Protein AF-A0A017RTV3-F1 (afdb_monomer)

Organism: NCBI:txid1403537

Solvent-accessible surface area (backbone atoms only — not comparable to full-atom values): 9956 Å² total; per-residue (Å²): 132,86,81,83,80,84,74,81,80,73,77,49,74,62,55,55,51,50,52,49,52,53,49,51,52,49,41,62,70,73,65,55,71,57,57,85,74,47,52,60,33,47,52,73,67,44,54,76,81,41,91,64,70,73,66,88,87,48,95,61,73,62,56,46,68,44,70,80,26,77,51,62,61,59,32,55,54,50,50,53,51,51,52,51,44,41,72,64,64,74,87,39,39,55,65,52,51,48,55,44,44,60,40,45,36,54,51,54,37,55,52,36,74,77,38,74,85,62,80,68,75,82,84,72,47,71,65,60,54,52,54,46,52,52,50,50,53,56,52,51,71,32,92,88,41,90,58,91,55,55,68,63,52,51,51,50,40,52,53,49,58,74,75,103

Sequence (164 aa):
MENSWLAENYSTTDEKRIFKQIYSYYYDLIIQPEEWEKDIWNIEKIRETHYIDYNSNSSIAKTLHFDNIKNVYFRDIFKKYIKQRLLSNNHFSWGTAFVYSVAISKFLNDISDKNPSWTDLKEIQRNNIEDYMIFLNTYANSPKNKIKNIKDWILNNIIFVQNF

Structure (mmCIF, N/CA/C/O backbone):
data_AF-A0A017RTV3-F1
#
_entry.id   AF-A0A017RTV3-F1
#
loop_
_atom_site.group_PDB
_atom_site.id
_atom_site.type_symbol
_atom_site.label_atom_id
_atom_site.label_alt_id
_atom_site.label_comp_id
_atom_site.label_asym_id
_atom_site.label_entity_id
_atom_site.label_seq_id
_atom_site.pdbx_PDB_ins_code
_atom_site.Cartn_x
_atom_site.Cartn_y
_atom_site.Cartn_z
_atom_site.occupancy
_atom_site.B_iso_or_equiv
_atom_site.auth_seq_id
_atom_site.auth_comp_id
_atom_site.auth_asym_id
_atom_site.auth_atom_id
_atom_site.pdbx_PDB_model_num
ATOM 1 N N . MET A 1 1 ? 7.436 -63.039 -40.221 1.00 40.81 1 MET A N 1
ATOM 2 C CA . MET A 1 1 ? 8.606 -62.143 -40.204 1.00 40.81 1 MET A CA 1
ATOM 3 C C . MET A 1 1 ? 8.073 -60.725 -40.177 1.00 40.81 1 MET A C 1
ATOM 5 O O . MET A 1 1 ? 7.249 -60.433 -41.029 1.00 40.81 1 MET A O 1
ATOM 9 N N . GLU A 1 2 ? 8.463 -59.976 -39.136 1.00 46.22 2 GLU A N 1
ATOM 10 C CA . GLU A 1 2 ? 8.646 -58.509 -39.067 1.00 46.22 2 GLU A CA 1
ATOM 11 C C . GLU A 1 2 ? 7.539 -57.606 -39.658 1.00 46.22 2 GLU A C 1
ATOM 13 O O . GLU A 1 2 ? 7.223 -57.655 -40.835 1.00 46.22 2 GLU A O 1
ATOM 18 N N . ASN A 1 3 ? 6.892 -56.725 -38.891 1.00 42.09 3 ASN A N 1
ATOM 19 C CA . ASN A 1 3 ? 7.530 -55.686 -38.087 1.00 42.09 3 ASN A CA 1
ATOM 20 C C . ASN A 1 3 ? 6.721 -55.361 -36.817 1.00 42.09 3 ASN A C 1
ATOM 22 O O . ASN A 1 3 ? 5.673 -54.720 -36.863 1.00 42.09 3 ASN A O 1
ATOM 26 N N . SER A 1 4 ? 7.277 -55.779 -35.677 1.00 52.38 4 SER A N 1
ATOM 27 C CA . SER A 1 4 ? 7.261 -54.983 -34.444 1.00 52.38 4 SER A CA 1
ATOM 28 C C . SER A 1 4 ? 7.930 -53.628 -34.735 1.00 52.38 4 SER A C 1
ATOM 30 O O . SER A 1 4 ? 8.688 -53.545 -35.696 1.00 52.38 4 SER A O 1
ATOM 32 N N . TRP A 1 5 ? 7.699 -52.605 -33.909 1.00 47.94 5 TRP A N 1
ATOM 33 C CA . TRP A 1 5 ? 8.277 -51.246 -33.990 1.00 47.94 5 TRP A CA 1
ATOM 34 C C . TRP A 1 5 ? 7.491 -50.205 -34.809 1.00 47.94 5 TRP A C 1
ATOM 36 O O . TRP A 1 5 ? 8.025 -49.554 -35.703 1.00 47.94 5 TRP A O 1
ATOM 46 N N . LEU A 1 6 ? 6.252 -49.919 -34.402 1.00 47.59 6 LEU A N 1
ATOM 47 C CA . LEU A 1 6 ? 5.856 -48.510 -34.323 1.00 47.59 6 LEU A CA 1
ATOM 48 C C . LEU A 1 6 ? 6.232 -48.036 -32.922 1.00 47.59 6 LEU A C 1
ATOM 50 O O . LEU A 1 6 ? 5.590 -48.384 -31.936 1.00 47.59 6 LEU A O 1
ATOM 54 N N . ALA A 1 7 ? 7.371 -47.352 -32.859 1.00 43.88 7 ALA A N 1
ATOM 55 C CA . ALA A 1 7 ? 7.992 -46.849 -31.650 1.00 43.88 7 ALA A CA 1
ATOM 56 C C . ALA A 1 7 ? 7.026 -45.954 -30.856 1.00 43.88 7 ALA A C 1
ATOM 58 O O . ALA A 1 7 ? 6.737 -44.823 -31.247 1.00 43.88 7 ALA A O 1
ATOM 59 N N . GLU A 1 8 ? 6.579 -46.441 -29.698 1.00 50.28 8 GLU A N 1
ATOM 60 C CA . GLU A 1 8 ? 6.226 -45.564 -28.587 1.00 50.28 8 GLU A CA 1
ATOM 61 C C . GLU A 1 8 ? 7.512 -44.845 -28.162 1.00 50.28 8 GLU A C 1
ATOM 63 O O . GLU A 1 8 ? 8.340 -45.378 -27.423 1.00 50.28 8 GLU A O 1
ATOM 68 N N . ASN A 1 9 ? 7.725 -43.640 -28.692 1.00 55.62 9 ASN A N 1
ATOM 69 C CA . ASN A 1 9 ? 8.816 -42.768 -28.273 1.00 55.62 9 ASN A CA 1
ATOM 70 C C . ASN A 1 9 ? 8.529 -42.251 -26.857 1.00 55.62 9 ASN A C 1
ATOM 72 O O . ASN A 1 9 ? 8.006 -41.153 -26.657 1.00 55.62 9 ASN A O 1
ATOM 76 N N . TYR A 1 10 ? 8.882 -43.051 -25.854 1.00 59.12 10 TYR A N 1
ATOM 77 C CA . TYR A 1 10 ? 9.025 -42.577 -24.487 1.00 59.12 10 TYR A CA 1
ATOM 78 C C . TYR A 1 10 ? 10.259 -41.684 -24.426 1.00 59.12 10 TYR A C 1
ATOM 80 O O . TYR A 1 10 ? 11.387 -42.168 -24.382 1.00 59.12 10 TYR A O 1
ATOM 88 N N . SER A 1 11 ? 10.036 -40.370 -24.420 1.00 61.94 11 SER A N 1
ATOM 89 C CA . SER A 1 11 ? 11.096 -39.407 -24.127 1.00 61.94 11 SER A CA 1
ATOM 90 C C . SER A 1 11 ? 11.825 -39.807 -22.839 1.00 61.94 11 SER A C 1
ATOM 92 O O . SER A 1 11 ? 11.186 -40.062 -21.805 1.00 61.94 11 SER A O 1
ATOM 94 N N . THR A 1 12 ? 13.154 -39.877 -22.918 1.00 71.12 12 THR A N 1
ATOM 95 C CA . THR A 1 12 ? 14.008 -40.289 -21.800 1.00 71.12 12 THR A CA 1
ATOM 96 C C . THR A 1 12 ? 13.909 -39.278 -20.650 1.00 71.12 12 THR A C 1
ATOM 98 O O . THR A 1 12 ? 13.599 -38.100 -20.843 1.00 71.12 12 THR A O 1
ATOM 101 N N . THR A 1 13 ? 14.157 -39.713 -19.411 1.00 73.62 13 THR A N 1
ATOM 102 C CA . THR A 1 13 ? 14.134 -38.822 -18.232 1.00 73.62 13 THR A CA 1
ATOM 103 C C . THR A 1 13 ? 15.077 -37.622 -18.399 1.00 73.62 13 THR A C 1
ATOM 105 O O . THR A 1 13 ? 14.776 -36.524 -17.924 1.00 73.62 13 THR A O 1
ATOM 108 N N . ASP A 1 14 ? 16.183 -37.810 -19.120 1.00 76.44 14 ASP A N 1
ATOM 109 C CA . ASP A 1 14 ? 17.155 -36.762 -19.421 1.00 76.44 14 ASP A CA 1
ATOM 110 C C . ASP A 1 14 ? 16.642 -35.736 -20.432 1.00 76.44 14 ASP A C 1
ATOM 112 O O . ASP A 1 14 ? 16.782 -34.537 -20.192 1.00 76.44 14 ASP A O 1
ATOM 116 N N . GLU A 1 15 ? 15.969 -36.167 -21.501 1.00 83.06 15 GLU A N 1
ATOM 117 C CA . GLU A 1 15 ? 15.309 -35.257 -22.446 1.00 83.06 15 GLU A CA 1
ATOM 118 C C . GLU A 1 15 ? 14.244 -34.408 -21.750 1.00 83.06 15 GLU A C 1
ATOM 120 O O . GLU A 1 15 ? 14.228 -33.186 -21.902 1.00 83.06 15 GLU A O 1
ATOM 125 N N . LYS A 1 16 ? 13.400 -35.023 -20.909 1.00 83.44 16 LYS A N 1
ATOM 126 C CA . LYS A 1 16 ? 12.391 -34.293 -20.121 1.00 83.44 16 LY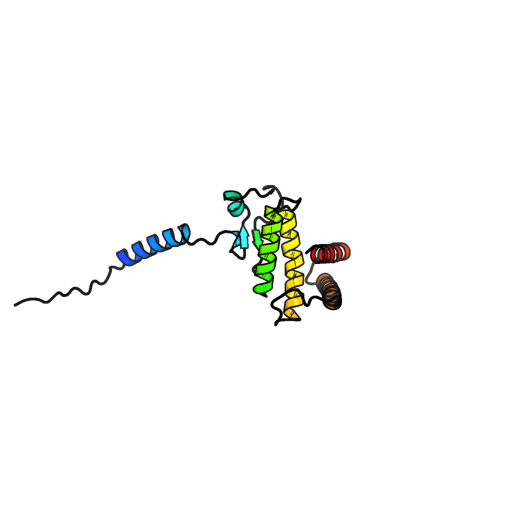S A CA 1
ATOM 127 C C . LYS A 1 16 ? 13.028 -33.263 -19.190 1.00 83.44 16 LYS A C 1
ATOM 129 O O . LYS A 1 16 ? 12.492 -32.167 -19.024 1.00 83.44 16 LYS A O 1
ATOM 134 N N . ARG A 1 17 ? 14.175 -33.590 -18.587 1.00 85.81 17 ARG A N 1
ATOM 135 C CA . ARG A 1 17 ? 14.925 -32.675 -17.715 1.00 85.81 17 ARG A CA 1
ATOM 136 C C . ARG A 1 17 ? 15.497 -31.494 -18.496 1.00 85.81 17 ARG A C 1
ATOM 138 O O . ARG A 1 17 ? 15.362 -30.361 -18.036 1.00 85.81 17 ARG A O 1
ATOM 145 N N . ILE A 1 18 ? 16.089 -31.747 -19.661 1.00 91.19 18 ILE A N 1
ATOM 146 C CA . ILE A 1 18 ? 16.653 -30.707 -20.531 1.00 91.19 18 ILE A CA 1
ATOM 147 C C . ILE A 1 18 ? 15.542 -29.782 -21.035 1.00 91.19 18 ILE A C 1
ATOM 149 O O . ILE A 1 18 ? 15.650 -28.567 -20.887 1.00 91.19 18 ILE A O 1
ATOM 153 N N . PHE A 1 19 ? 14.432 -30.336 -21.529 1.00 89.12 19 PHE A N 1
ATOM 154 C CA . PHE A 1 19 ? 13.273 -29.541 -21.940 1.00 89.12 19 PHE A CA 1
ATOM 155 C C . PHE A 1 19 ? 12.718 -28.700 -20.797 1.00 89.12 19 PHE A C 1
ATOM 157 O O . PHE A 1 19 ? 12.410 -27.531 -21.006 1.00 89.12 19 PHE A O 1
ATOM 164 N N . LYS A 1 20 ? 12.637 -29.255 -19.582 1.00 88.69 20 LYS A N 1
ATOM 165 C CA . LYS A 1 20 ? 12.193 -28.498 -18.410 1.00 88.69 20 LYS A CA 1
ATOM 166 C C . LYS A 1 20 ? 13.117 -27.317 -18.130 1.00 88.69 20 LYS A C 1
ATOM 168 O O . LYS A 1 20 ? 12.603 -26.226 -17.941 1.00 88.69 20 LYS A O 1
ATOM 173 N N . GLN A 1 21 ? 14.436 -27.520 -18.145 1.00 88.00 21 GLN A N 1
ATOM 174 C CA . GLN A 1 21 ? 15.421 -26.457 -17.909 1.00 88.00 21 GLN A CA 1
ATOM 175 C C . GLN A 1 21 ? 15.340 -25.353 -18.965 1.00 88.00 21 GLN A C 1
ATOM 177 O O . GLN A 1 21 ? 15.249 -24.180 -18.607 1.00 88.00 21 GLN A O 1
ATOM 182 N N . ILE A 1 22 ? 15.315 -25.737 -20.244 1.00 89.50 22 ILE A N 1
ATOM 183 C CA . ILE A 1 22 ? 15.184 -24.816 -21.376 1.00 89.50 22 ILE A CA 1
ATOM 184 C C . ILE A 1 22 ? 13.869 -24.037 -21.271 1.00 89.50 22 ILE A C 1
ATOM 186 O O . ILE A 1 22 ? 13.875 -22.814 -21.359 1.00 89.50 22 ILE A O 1
ATOM 190 N N . TYR A 1 23 ? 12.753 -24.725 -21.018 1.00 85.81 23 TYR A N 1
ATOM 191 C CA . TYR A 1 23 ? 11.448 -24.092 -20.851 1.00 85.81 23 TYR A CA 1
ATOM 192 C C . TYR A 1 23 ? 11.440 -23.102 -19.687 1.00 85.81 23 TYR A C 1
ATOM 194 O O . TYR A 1 23 ? 11.015 -21.973 -19.885 1.00 85.81 23 TYR A O 1
ATOM 202 N N . SER A 1 24 ? 11.940 -23.474 -18.503 1.00 78.88 24 SER A N 1
ATOM 203 C CA . SER A 1 24 ? 12.014 -22.541 -17.370 1.00 78.88 24 SER A CA 1
ATOM 204 C C . SER A 1 24 ? 12.912 -21.342 -17.669 1.00 78.88 24 SER A C 1
ATOM 206 O O . SER A 1 24 ? 12.527 -20.223 -17.362 1.00 78.88 24 SER A O 1
ATOM 208 N N . TYR A 1 25 ? 14.043 -21.545 -18.352 1.00 81.62 25 TYR A N 1
ATOM 209 C CA . TYR A 1 25 ? 14.916 -20.448 -18.765 1.00 81.62 25 TYR A CA 1
ATOM 210 C C . TYR A 1 25 ? 14.199 -19.475 -19.710 1.00 81.62 25 TYR A C 1
ATOM 212 O O . TYR A 1 25 ? 14.1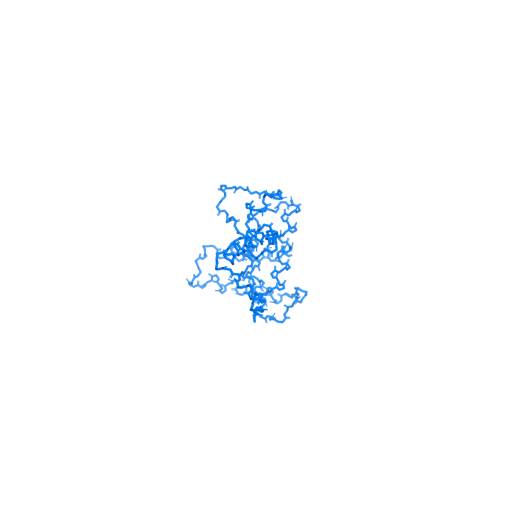90 -18.276 -19.456 1.00 81.62 25 TYR A O 1
ATOM 220 N N . TYR A 1 26 ? 13.549 -19.972 -20.767 1.00 77.62 26 TYR A N 1
ATOM 221 C CA . TYR A 1 26 ? 12.801 -19.120 -21.696 1.00 77.62 26 TYR A CA 1
ATOM 222 C C . TYR A 1 26 ? 11.547 -18.510 -21.066 1.00 77.62 26 TYR A C 1
ATOM 224 O O . TYR A 1 26 ? 11.216 -17.373 -21.381 1.00 77.62 26 TYR A O 1
ATOM 232 N N . TYR A 1 27 ? 10.867 -19.218 -20.166 1.00 75.31 27 TYR A N 1
ATOM 233 C CA . TYR A 1 27 ? 9.740 -18.688 -19.400 1.00 75.31 27 TYR A CA 1
ATOM 234 C C . TYR A 1 27 ? 10.184 -17.498 -18.543 1.00 75.31 27 TYR A C 1
ATOM 236 O O . TYR A 1 27 ? 9.560 -16.442 -18.593 1.00 75.31 27 TYR A O 1
ATOM 244 N N . ASP A 1 28 ? 11.315 -17.625 -17.848 1.00 71.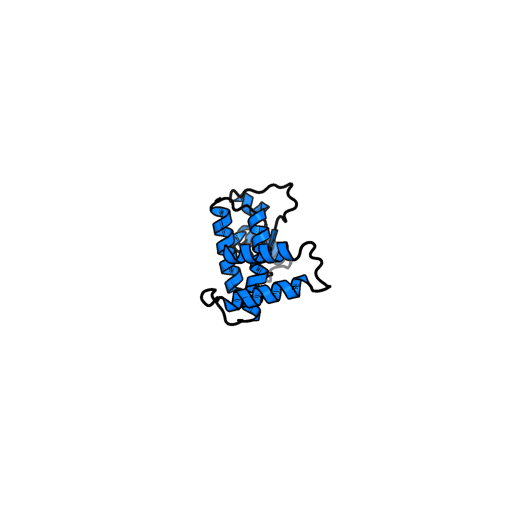31 28 ASP A N 1
ATOM 245 C CA . ASP A 1 28 ? 11.894 -16.544 -17.050 1.00 71.31 28 ASP A CA 1
ATOM 246 C C . ASP A 1 28 ? 12.393 -15.372 -17.912 1.00 71.31 28 ASP A C 1
ATOM 248 O O . ASP A 1 28 ? 12.484 -14.250 -17.417 1.00 71.31 28 ASP A O 1
ATOM 252 N N . LEU A 1 29 ? 12.714 -15.615 -19.187 1.00 67.56 29 LEU A N 1
ATOM 253 C CA . LEU A 1 29 ? 13.256 -14.612 -20.109 1.00 67.56 29 LEU A CA 1
ATOM 254 C C . LEU A 1 29 ? 12.170 -13.888 -20.922 1.00 67.56 29 LEU A C 1
ATOM 256 O O . LEU A 1 29 ? 12.318 -12.710 -21.230 1.00 67.56 29 LEU A O 1
ATOM 260 N N . ILE A 1 30 ? 11.089 -14.586 -21.275 1.00 66.75 30 ILE A N 1
ATOM 261 C CA . ILE A 1 30 ? 10.018 -14.100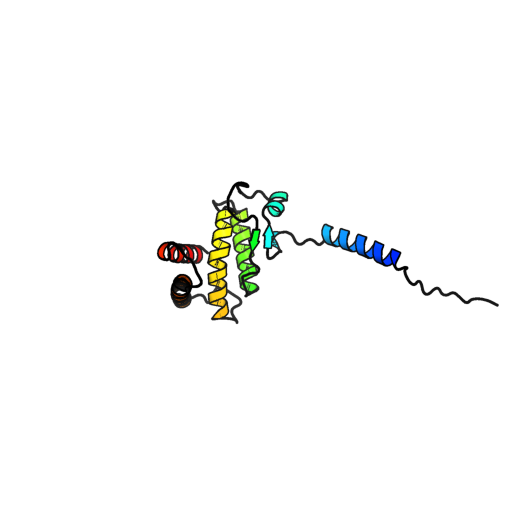 -22.163 1.00 66.75 30 ILE A CA 1
ATOM 262 C C . ILE A 1 30 ? 8.771 -13.696 -21.367 1.00 66.75 30 ILE A C 1
ATOM 264 O O . ILE A 1 30 ? 8.066 -12.770 -21.758 1.00 66.75 30 ILE A O 1
ATOM 268 N N . ILE A 1 31 ? 8.488 -14.382 -20.256 1.00 64.56 31 ILE A N 1
ATOM 269 C CA . ILE A 1 31 ? 7.242 -14.263 -19.482 1.00 64.56 31 ILE A CA 1
ATOM 270 C C . ILE A 1 31 ? 7.562 -13.833 -18.044 1.00 64.56 31 ILE A C 1
ATOM 272 O O . ILE A 1 31 ? 6.917 -14.259 -17.088 1.00 64.56 31 ILE A O 1
ATOM 276 N N . GLN A 1 32 ? 8.565 -12.973 -17.848 1.00 66.75 32 GLN A N 1
ATOM 277 C CA . GLN A 1 32 ? 8.593 -12.202 -16.612 1.00 66.75 32 GLN A CA 1
ATOM 278 C C . GLN A 1 32 ? 7.656 -11.009 -16.770 1.00 66.75 32 GLN A C 1
ATOM 280 O O . GLN A 1 32 ? 7.894 -10.175 -17.645 1.00 66.75 32 GLN A O 1
ATOM 285 N N . PRO A 1 33 ? 6.589 -10.914 -15.951 1.00 70.69 33 PRO A N 1
ATOM 286 C CA . PRO A 1 33 ? 5.765 -9.721 -15.948 1.00 70.69 33 PRO A CA 1
ATOM 287 C C . PRO A 1 33 ? 6.669 -8.518 -15.690 1.00 70.69 33 PRO A C 1
ATOM 289 O O . PRO A 1 33 ? 7.562 -8.586 -14.833 1.00 70.69 33 PRO A O 1
ATOM 292 N N . GLU A 1 34 ? 6.436 -7.441 -16.445 1.00 85.62 34 GLU A N 1
ATOM 293 C CA . GLU A 1 34 ? 7.042 -6.136 -16.185 1.00 85.62 34 GLU A CA 1
ATOM 294 C C . GLU A 1 34 ? 6.949 -5.860 -14.680 1.00 85.62 34 GLU A C 1
ATOM 296 O O . GLU A 1 34 ? 5.963 -6.237 -14.040 1.00 85.62 34 GLU A O 1
ATOM 301 N N . GLU A 1 35 ? 7.971 -5.244 -14.082 1.00 91.31 35 GLU A N 1
ATOM 302 C CA . GLU A 1 35 ? 8.009 -5.092 -12.622 1.00 91.31 35 GLU A CA 1
ATOM 303 C C . GLU A 1 35 ? 6.728 -4.430 -12.083 1.00 91.31 35 GLU A C 1
ATOM 305 O O . GLU A 1 35 ? 6.240 -4.822 -11.030 1.00 91.31 35 GLU A O 1
ATOM 310 N N . TRP A 1 36 ? 6.118 -3.534 -12.867 1.00 92.88 36 TRP A N 1
ATOM 311 C CA . TRP A 1 36 ? 4.852 -2.863 -12.574 1.00 92.88 36 TRP A CA 1
ATOM 312 C C . TRP A 1 36 ? 3.612 -3.775 -12.488 1.00 92.88 36 TRP A C 1
ATOM 314 O O . TRP A 1 36 ? 2.645 -3.427 -11.809 1.00 92.88 36 TRP A O 1
ATOM 324 N N . GLU A 1 37 ? 3.619 -4.937 -13.138 1.00 92.12 37 GLU A N 1
ATOM 325 C CA . GLU A 1 37 ? 2.499 -5.888 -13.121 1.00 92.12 37 GLU A CA 1
ATOM 326 C C . GLU A 1 37 ? 2.504 -6.753 -11.849 1.00 92.12 37 GLU A C 1
ATOM 328 O O . GLU A 1 37 ? 1.460 -7.235 -11.408 1.00 92.12 37 GLU A O 1
ATOM 333 N N . LYS A 1 38 ? 3.654 -6.890 -11.178 1.00 94.31 38 LYS A N 1
ATOM 334 C CA . LYS A 1 38 ? 3.791 -7.643 -9.918 1.00 94.31 38 LYS A CA 1
ATOM 335 C C . LYS A 1 38 ? 3.121 -6.916 -8.756 1.00 94.31 38 LYS A C 1
ATOM 337 O O . LYS A 1 38 ? 2.935 -5.707 -8.799 1.00 94.31 38 LYS A O 1
ATOM 342 N N . ASP A 1 39 ? 2.807 -7.634 -7.682 1.00 96.38 39 ASP A N 1
ATOM 343 C CA . ASP A 1 39 ? 2.290 -7.028 -6.441 1.00 96.38 39 ASP A CA 1
ATOM 344 C C . ASP A 1 39 ? 3.390 -6.600 -5.469 1.00 96.38 39 ASP A C 1
ATOM 346 O O . ASP A 1 39 ? 3.126 -5.910 -4.486 1.00 96.38 39 ASP A O 1
ATOM 350 N N . ILE A 1 40 ? 4.630 -6.990 -5.754 1.00 96.44 40 ILE A N 1
ATOM 351 C CA . ILE A 1 40 ? 5.812 -6.529 -5.042 1.00 96.44 40 ILE A CA 1
ATOM 352 C C . ILE A 1 40 ? 6.748 -5.939 -6.084 1.00 96.44 40 ILE A C 1
ATOM 354 O O . ILE A 1 40 ? 7.200 -6.655 -6.977 1.00 96.44 40 ILE A O 1
ATOM 358 N N . TRP A 1 41 ? 7.012 -4.642 -5.978 1.00 96.69 41 TRP A N 1
ATOM 359 C CA . TRP A 1 41 ? 7.891 -3.927 -6.901 1.00 96.69 41 TRP A CA 1
ATOM 360 C C . TRP A 1 41 ? 9.260 -3.742 -6.285 1.00 96.69 41 TRP A C 1
ATOM 362 O O . TRP A 1 41 ? 9.360 -3.257 -5.163 1.00 96.69 41 TRP A O 1
ATOM 372 N N . ASN A 1 42 ? 10.308 -4.057 -7.033 1.00 94.12 42 ASN A N 1
ATOM 373 C CA . ASN A 1 42 ? 11.688 -3.772 -6.686 1.00 94.12 42 ASN A CA 1
ATOM 374 C C . ASN A 1 42 ? 12.204 -2.581 -7.499 1.00 94.12 42 ASN A C 1
ATOM 376 O O . ASN A 1 42 ? 12.219 -2.601 -8.732 1.00 94.12 42 ASN A O 1
ATOM 380 N N . ILE A 1 43 ? 12.685 -1.555 -6.798 1.00 93.56 43 ILE A N 1
ATOM 381 C CA . ILE A 1 43 ? 13.179 -0.350 -7.450 1.00 93.56 43 ILE A CA 1
ATOM 382 C C . ILE A 1 43 ? 14.403 -0.584 -8.336 1.00 93.56 43 ILE A C 1
ATOM 384 O O . ILE A 1 43 ? 14.550 0.081 -9.356 1.00 93.56 43 ILE A O 1
ATOM 388 N N . GLU A 1 44 ? 15.285 -1.515 -7.977 1.00 91.81 44 GLU A N 1
ATOM 389 C CA . GLU A 1 44 ? 16.494 -1.791 -8.758 1.00 91.81 44 GLU A CA 1
ATOM 390 C C . GLU A 1 44 ? 16.111 -2.286 -10.155 1.00 91.81 44 GLU A C 1
ATOM 392 O O . GLU A 1 44 ? 16.631 -1.766 -11.136 1.00 91.81 44 GLU A O 1
ATOM 397 N N . LYS A 1 45 ? 15.099 -3.160 -10.239 1.00 92.25 45 LYS A N 1
ATOM 398 C CA . LYS A 1 45 ? 14.539 -3.658 -11.505 1.00 92.25 45 LYS A CA 1
ATOM 399 C C . LYS A 1 45 ? 13.800 -2.577 -12.287 1.00 92.25 45 LYS A C 1
ATOM 401 O O . LYS A 1 45 ? 13.946 -2.479 -13.499 1.00 92.25 45 LYS A O 1
ATOM 406 N N . ILE A 1 46 ? 13.030 -1.725 -11.606 1.00 92.44 46 ILE A N 1
ATOM 407 C CA . ILE A 1 46 ? 12.375 -0.581 -12.264 1.00 92.44 46 ILE A CA 1
ATOM 408 C C . ILE A 1 46 ? 13.423 0.357 -12.879 1.00 92.44 46 ILE A C 1
ATOM 410 O O . ILE A 1 46 ? 13.235 0.843 -13.992 1.00 92.44 46 ILE A O 1
ATOM 414 N N . ARG A 1 47 ? 14.547 0.583 -12.188 1.00 91.31 47 ARG A N 1
ATOM 415 C CA . ARG A 1 47 ? 15.623 1.475 -12.645 1.00 91.31 47 ARG A CA 1
ATOM 416 C C . ARG A 1 47 ? 16.421 0.948 -13.837 1.00 91.31 47 ARG A C 1
ATOM 418 O O . ARG A 1 47 ? 17.137 1.732 -14.452 1.00 91.31 47 ARG A O 1
ATOM 425 N N . GLU A 1 48 ? 16.278 -0.329 -14.190 1.00 89.38 48 GLU A N 1
ATOM 426 C CA . GLU A 1 48 ? 16.834 -0.885 -15.432 1.00 89.38 48 GLU A CA 1
ATOM 427 C C . GLU A 1 48 ? 16.118 -0.336 -16.677 1.00 89.38 48 GLU A C 1
ATOM 429 O O . GLU A 1 48 ? 16.720 -0.254 -17.745 1.00 89.38 48 GLU A O 1
ATOM 434 N N . THR A 1 49 ? 14.848 0.069 -16.546 1.00 86.94 49 THR A N 1
ATOM 435 C CA . THR A 1 49 ? 13.993 0.485 -17.675 1.00 86.94 49 THR A CA 1
ATOM 436 C C . THR A 1 49 ? 13.467 1.918 -17.563 1.00 86.94 49 THR A C 1
ATOM 438 O O . THR A 1 49 ? 13.163 2.540 -18.581 1.00 86.94 49 THR A O 1
ATOM 441 N N . HIS A 1 50 ? 13.398 2.484 -16.354 1.00 87.56 50 HIS A N 1
ATOM 442 C CA . HIS A 1 50 ? 12.863 3.822 -16.103 1.00 87.56 50 HIS A CA 1
ATOM 443 C C . HIS A 1 50 ? 13.733 4.629 -15.139 1.00 87.56 50 HIS A C 1
ATOM 445 O O . HIS A 1 50 ? 14.250 4.114 -14.151 1.00 87.56 50 HIS A O 1
ATOM 451 N N . TYR A 1 51 ? 13.836 5.939 -15.361 1.00 86.31 51 TYR A N 1
ATOM 452 C CA . TYR A 1 51 ? 14.476 6.822 -14.391 1.00 86.31 51 TYR A CA 1
ATOM 453 C C . TYR A 1 51 ? 13.526 7.110 -13.223 1.00 86.31 51 TYR A C 1
ATOM 455 O O . TYR A 1 51 ? 12.514 7.781 -13.402 1.00 86.31 51 TYR A O 1
ATOM 463 N N . ILE A 1 52 ? 13.879 6.628 -12.031 1.00 88.25 52 ILE A N 1
ATOM 464 C CA . ILE A 1 52 ?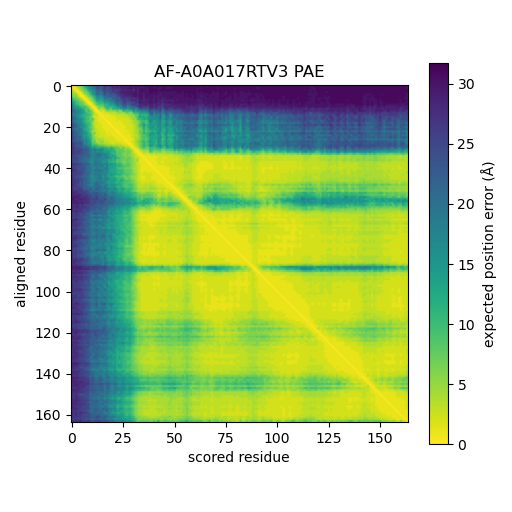 13.208 6.943 -10.767 1.00 88.25 52 ILE A CA 1
ATOM 465 C C . ILE A 1 52 ? 14.252 7.481 -9.793 1.00 88.25 52 ILE A C 1
ATOM 467 O O . ILE A 1 52 ? 15.287 6.841 -9.577 1.00 88.25 52 ILE A O 1
ATOM 471 N N . ASP A 1 53 ? 13.966 8.638 -9.196 1.00 80.06 53 ASP A N 1
ATOM 472 C CA . ASP A 1 53 ? 14.818 9.216 -8.162 1.00 80.06 53 ASP A CA 1
ATOM 473 C C . ASP A 1 53 ? 14.792 8.344 -6.897 1.00 80.06 53 ASP A C 1
ATOM 475 O O . ASP A 1 53 ? 13.748 8.124 -6.265 1.00 80.06 53 ASP A O 1
ATOM 479 N N . TYR A 1 54 ? 15.965 7.816 -6.552 1.00 82.50 54 TYR A N 1
ATOM 480 C CA . TYR A 1 54 ? 16.178 7.000 -5.371 1.00 82.50 54 TYR A CA 1
ATOM 481 C C . TYR A 1 54 ? 17.619 7.054 -4.901 1.00 82.50 54 TYR A C 1
ATOM 483 O O . TYR A 1 54 ? 18.562 6.733 -5.628 1.00 82.50 54 TYR A O 1
ATOM 491 N N . ASN A 1 55 ? 17.762 7.371 -3.621 1.00 80.06 55 ASN A N 1
ATOM 492 C CA . ASN A 1 55 ? 19.025 7.290 -2.923 1.00 80.06 55 ASN A CA 1
ATOM 493 C C . ASN A 1 55 ? 19.225 5.868 -2.374 1.00 80.06 55 ASN A C 1
ATOM 495 O O . ASN A 1 55 ? 18.538 5.454 -1.436 1.00 80.06 55 ASN A O 1
ATOM 499 N N . SER A 1 56 ? 20.206 5.148 -2.923 1.00 75.69 56 SER A N 1
ATOM 500 C CA . SER A 1 56 ? 20.577 3.789 -2.501 1.00 75.69 56 SER A CA 1
ATOM 501 C C . SER A 1 56 ? 21.078 3.697 -1.060 1.00 75.69 56 SER A C 1
ATOM 503 O O . SER A 1 56 ? 21.056 2.615 -0.484 1.00 75.69 56 SER A O 1
ATOM 505 N N . ASN A 1 57 ? 21.508 4.819 -0.477 1.00 72.88 57 ASN A N 1
ATOM 506 C CA . ASN A 1 57 ? 21.935 4.913 0.920 1.00 72.88 57 ASN A CA 1
ATOM 507 C C . ASN A 1 57 ? 20.791 5.337 1.855 1.00 72.88 57 ASN A C 1
ATOM 509 O O . ASN A 1 57 ? 21.022 5.588 3.038 1.00 72.88 57 ASN A O 1
ATOM 513 N N . SER A 1 58 ? 19.563 5.463 1.345 1.00 76.88 58 SER A N 1
ATOM 514 C CA . SER A 1 58 ? 18.405 5.731 2.193 1.00 76.88 58 SER A CA 1
ATOM 515 C C . SER A 1 58 ? 18.018 4.492 3.001 1.00 76.88 58 SER A C 1
ATOM 517 O O . SER A 1 58 ? 18.160 3.358 2.552 1.00 76.88 58 SER A O 1
ATOM 519 N N . SER A 1 59 ? 17.465 4.707 4.194 1.00 80.44 59 SER A N 1
ATOM 520 C CA . SER A 1 59 ? 16.868 3.648 5.019 1.00 80.44 59 SER A CA 1
ATOM 521 C C . SER A 1 59 ? 15.510 3.159 4.491 1.00 80.44 59 SER A C 1
ATOM 523 O O . SER A 1 59 ? 14.844 2.358 5.146 1.00 80.44 59 SER A O 1
ATOM 525 N N . ILE A 1 60 ? 15.074 3.654 3.328 1.00 84.38 60 ILE A N 1
ATOM 526 C CA . ILE A 1 60 ? 13.799 3.304 2.705 1.00 84.38 60 ILE A CA 1
ATOM 527 C C . ILE A 1 60 ? 13.928 1.927 2.054 1.00 84.38 60 ILE A C 1
ATOM 529 O O . ILE A 1 60 ? 14.915 1.632 1.376 1.00 84.38 60 ILE A O 1
ATOM 533 N N . ALA A 1 61 ? 12.896 1.101 2.223 1.00 88.38 61 ALA A N 1
ATOM 534 C CA . ALA A 1 61 ? 12.846 -0.222 1.623 1.00 88.38 61 ALA A CA 1
ATOM 535 C C . ALA A 1 61 ? 13.018 -0.156 0.097 1.00 88.38 61 ALA A C 1
ATOM 537 O O . ALA A 1 61 ? 12.416 0.674 -0.587 1.00 88.38 61 ALA A O 1
ATOM 538 N N . LYS A 1 62 ? 13.809 -1.084 -0.445 1.00 93.19 62 LYS A N 1
ATOM 539 C CA . LYS A 1 62 ? 13.986 -1.258 -1.895 1.00 93.19 62 LYS A CA 1
ATOM 540 C C . LYS A 1 62 ? 12.741 -1.818 -2.583 1.00 93.19 62 LYS A C 1
ATOM 542 O O . LYS A 1 62 ? 12.671 -1.803 -3.810 1.00 93.19 62 LYS A O 1
ATOM 547 N N . THR A 1 63 ? 11.786 -2.321 -1.802 1.00 94.94 63 THR A N 1
ATOM 548 C CA . THR A 1 63 ? 10.556 -2.9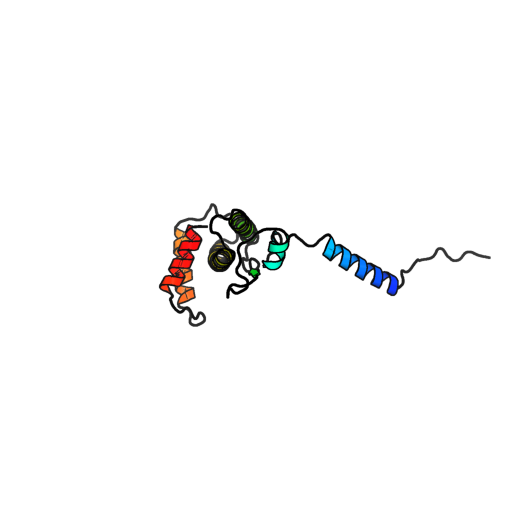31 -2.292 1.00 94.94 63 THR A CA 1
ATOM 549 C C . THR A 1 63 ? 9.312 -2.170 -1.845 1.00 94.94 63 THR A C 1
ATOM 551 O O . THR A 1 63 ? 9.240 -1.675 -0.718 1.00 94.94 63 THR A O 1
ATOM 554 N N . LEU A 1 64 ? 8.315 -2.106 -2.729 1.00 96.44 64 LEU A N 1
ATOM 555 C CA . LEU A 1 64 ? 6.942 -1.719 -2.402 1.00 96.44 64 LEU A CA 1
ATOM 556 C C . LEU A 1 64 ? 6.066 -2.964 -2.408 1.00 96.44 64 LEU A C 1
ATOM 558 O O . LEU A 1 64 ? 6.141 -3.760 -3.337 1.00 96.44 64 LEU A O 1
ATOM 562 N N . HIS A 1 65 ? 5.249 -3.110 -1.373 1.00 95.94 65 HIS A N 1
ATOM 563 C CA . HIS A 1 65 ? 4.369 -4.253 -1.158 1.00 95.94 65 HIS A CA 1
ATOM 564 C C . HIS A 1 65 ? 2.916 -3.801 -1.307 1.00 95.94 65 HIS A C 1
ATOM 566 O O . HIS A 1 65 ? 2.440 -3.009 -0.492 1.00 95.94 65 HIS A O 1
ATOM 572 N N . PHE A 1 66 ? 2.245 -4.289 -2.349 1.00 97.50 66 PHE A N 1
ATOM 573 C CA . PHE A 1 66 ? 0.814 -4.091 -2.613 1.00 97.50 66 PHE A CA 1
ATOM 574 C C . PHE A 1 66 ? -0.004 -5.356 -2.318 1.00 97.50 66 PHE A C 1
ATOM 576 O O . PHE A 1 66 ? -1.231 -5.313 -2.244 1.00 97.50 66 PHE A O 1
ATOM 583 N N . ASP A 1 67 ? 0.668 -6.489 -2.124 1.00 96.62 67 ASP A N 1
ATOM 584 C CA . ASP A 1 67 ? 0.095 -7.788 -1.764 1.00 96.62 67 ASP A CA 1
ATOM 585 C C . ASP A 1 67 ? -0.665 -7.765 -0.427 1.00 96.62 67 ASP A C 1
ATOM 587 O O . ASP A 1 67 ? -1.576 -8.564 -0.204 1.00 96.62 67 ASP A O 1
ATOM 591 N N . ASN A 1 68 ? -0.346 -6.801 0.436 1.00 94.94 68 ASN A N 1
ATOM 592 C CA . ASN A 1 68 ? -1.054 -6.522 1.681 1.00 94.94 68 ASN A CA 1
ATOM 593 C C . ASN A 1 68 ? -2.460 -5.912 1.490 1.00 94.94 68 ASN A C 1
ATOM 595 O O . ASN A 1 68 ? -3.227 -5.898 2.455 1.00 94.94 68 ASN A O 1
ATOM 599 N N . ILE A 1 69 ? -2.818 -5.410 0.302 1.00 97.44 69 ILE A N 1
ATOM 600 C CA . ILE A 1 69 ? -4.156 -4.876 -0.001 1.00 97.44 69 ILE A CA 1
ATOM 601 C C . ILE A 1 69 ? -5.064 -6.038 -0.389 1.00 97.44 69 ILE A C 1
ATOM 603 O O . ILE A 1 69 ? -4.930 -6.586 -1.480 1.00 97.44 69 ILE A O 1
ATOM 607 N N . LYS A 1 70 ? -5.996 -6.432 0.480 1.00 95.50 70 LYS A N 1
ATOM 608 C CA . LYS A 1 70 ? -6.813 -7.646 0.299 1.00 95.50 70 LYS A CA 1
ATOM 609 C C . LYS A 1 70 ? -7.723 -7.577 -0.930 1.00 95.50 70 LYS A C 1
ATOM 611 O O . LYS A 1 70 ? -7.884 -8.572 -1.63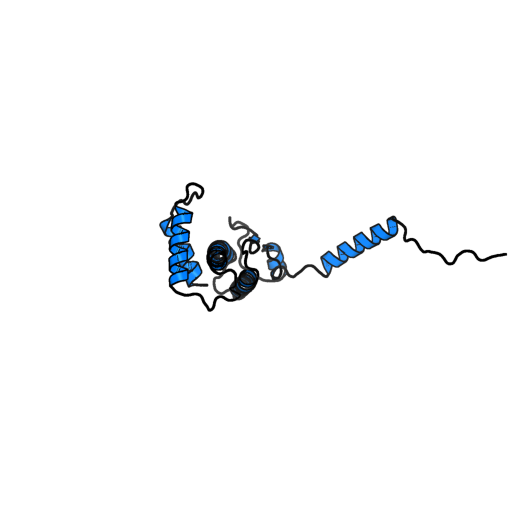0 1.00 95.50 70 LYS A O 1
ATOM 616 N N . ASN A 1 71 ? -8.314 -6.412 -1.187 1.00 95.88 71 ASN A N 1
ATOM 617 C CA . ASN A 1 71 ? -9.196 -6.198 -2.329 1.00 95.88 71 ASN A CA 1
ATOM 618 C C . ASN A 1 71 ? -8.372 -6.017 -3.609 1.00 95.88 71 ASN A C 1
ATOM 620 O O . ASN A 1 71 ? -7.652 -5.028 -3.753 1.00 95.88 71 ASN A O 1
ATOM 624 N N . VAL A 1 72 ? -8.492 -6.970 -4.537 1.00 95.00 72 VAL A N 1
ATOM 625 C CA . VAL A 1 72 ? -7.729 -6.993 -5.798 1.00 95.00 72 VAL A CA 1
ATOM 626 C C . VAL A 1 72 ? -8.000 -5.749 -6.643 1.00 95.00 72 VAL A C 1
ATOM 628 O O . VAL A 1 72 ? -7.072 -5.156 -7.181 1.00 95.00 72 VAL A O 1
ATOM 631 N N . TYR A 1 73 ? -9.248 -5.284 -6.693 1.00 94.56 73 TYR A N 1
ATOM 632 C CA . TYR A 1 73 ? -9.590 -4.101 -7.474 1.00 94.56 73 TYR A CA 1
ATOM 633 C C . TYR A 1 73 ? -8.926 -2.833 -6.911 1.00 94.56 73 TYR A C 1
ATOM 635 O O . TYR A 1 73 ? -8.343 -2.040 -7.653 1.00 94.56 73 TYR A O 1
ATOM 643 N N . PHE A 1 74 ? -8.952 -2.656 -5.586 1.00 96.06 74 PHE A N 1
ATOM 644 C CA . PHE A 1 74 ? -8.267 -1.533 -4.934 1.00 96.06 74 PHE A CA 1
ATOM 645 C C . PHE A 1 74 ? -6.753 -1.611 -5.095 1.00 96.06 74 PHE A C 1
ATOM 647 O O . PHE A 1 74 ? -6.113 -0.585 -5.331 1.00 96.06 74 PHE A O 1
ATOM 654 N N . ARG A 1 75 ? -6.187 -2.820 -5.019 1.00 97.12 75 ARG A N 1
ATOM 655 C CA . ARG A 1 75 ? -4.765 -3.069 -5.271 1.00 97.12 75 ARG A CA 1
ATOM 656 C C . ARG A 1 75 ? -4.367 -2.593 -6.666 1.00 97.12 75 ARG A C 1
ATOM 658 O O . ARG A 1 75 ? -3.417 -1.825 -6.793 1.00 97.12 75 ARG A O 1
ATOM 665 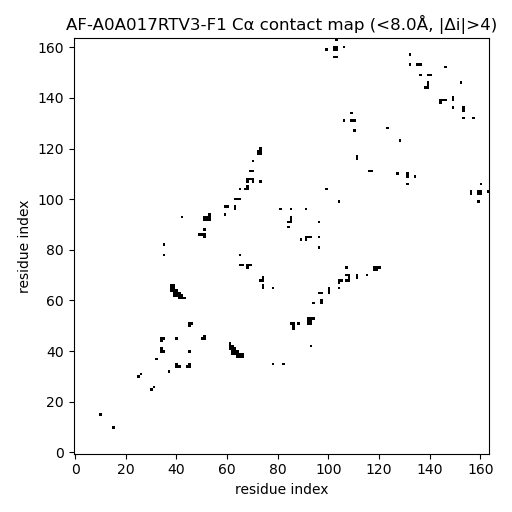N N . ASP A 1 76 ? -5.121 -2.982 -7.690 1.00 95.50 76 ASP A N 1
ATOM 666 C CA . ASP A 1 76 ? -4.816 -2.652 -9.084 1.00 95.50 76 ASP A CA 1
ATOM 667 C C . ASP A 1 76 ? -4.937 -1.155 -9.376 1.00 95.50 76 ASP A C 1
ATOM 669 O O . ASP A 1 76 ? -4.076 -0.579 -10.048 1.00 95.50 76 ASP A O 1
ATOM 673 N N . ILE A 1 77 ? -5.974 -0.494 -8.848 1.00 95.19 77 ILE A N 1
ATOM 674 C CA . ILE A 1 77 ? -6.102 0.966 -8.957 1.00 95.19 77 ILE A CA 1
ATOM 675 C C . ILE A 1 77 ? -4.932 1.660 -8.271 1.00 95.19 77 ILE A C 1
ATOM 677 O O . ILE A 1 77 ? -4.325 2.566 -8.844 1.00 95.19 77 ILE A O 1
ATOM 681 N N . PHE A 1 78 ? -4.604 1.242 -7.051 1.00 96.94 78 PHE A N 1
ATOM 682 C CA . PHE A 1 78 ? -3.571 1.905 -6.275 1.00 96.94 78 PHE A CA 1
ATOM 683 C C . PHE A 1 78 ? -2.177 1.707 -6.884 1.00 96.94 78 PHE A C 1
ATOM 685 O O . PHE A 1 78 ? -1.410 2.667 -6.974 1.00 96.94 78 PHE A O 1
ATOM 692 N N . LYS A 1 79 ? -1.879 0.516 -7.420 1.00 97.19 79 LYS A N 1
ATOM 693 C CA . LYS A 1 79 ? -0.681 0.275 -8.240 1.00 97.19 79 LYS A CA 1
ATOM 694 C C . LYS A 1 79 ? -0.621 1.253 -9.414 1.00 97.19 79 LYS A C 1
ATOM 696 O O . LYS A 1 79 ? 0.374 1.956 -9.573 1.00 97.19 79 LYS A O 1
ATOM 701 N N . LYS A 1 80 ? -1.696 1.384 -10.200 1.00 95.44 80 LYS A N 1
ATOM 702 C CA . LYS A 1 80 ? -1.738 2.334 -11.331 1.00 95.44 80 LYS A CA 1
ATOM 703 C C . LYS A 1 80 ? -1.478 3.776 -10.888 1.00 95.44 80 LYS A C 1
ATOM 705 O O . LYS A 1 80 ? -0.678 4.461 -11.526 1.00 95.44 80 LYS A O 1
ATOM 710 N N . TYR A 1 81 ? -2.079 4.204 -9.777 1.00 95.31 81 TYR A N 1
ATOM 711 C CA . TYR A 1 81 ? -1.835 5.522 -9.189 1.00 95.31 81 TYR A CA 1
ATOM 712 C C . TYR A 1 81 ? -0.354 5.724 -8.832 1.00 95.31 81 TYR A C 1
ATOM 714 O O . TYR A 1 81 ? 0.258 6.694 -9.282 1.00 95.31 81 TYR A O 1
ATOM 722 N N . ILE A 1 82 ? 0.260 4.794 -8.089 1.00 95.88 82 ILE A N 1
ATOM 723 C CA . ILE A 1 82 ? 1.669 4.914 -7.687 1.00 95.88 82 ILE A CA 1
ATOM 724 C C . ILE A 1 82 ? 2.603 4.898 -8.905 1.00 95.88 82 ILE A C 1
ATOM 726 O O . ILE A 1 82 ? 3.503 5.736 -8.969 1.00 95.88 82 ILE A O 1
ATOM 730 N N . LYS A 1 83 ? 2.364 4.026 -9.901 1.00 95.31 83 LYS A N 1
ATOM 731 C CA . LYS A 1 83 ? 3.123 4.008 -11.169 1.00 95.31 83 LYS A CA 1
ATOM 732 C C . LYS A 1 83 ? 3.057 5.369 -11.858 1.00 95.31 83 LYS A C 1
ATOM 734 O O . LYS A 1 83 ? 4.093 5.944 -12.181 1.00 95.31 83 LYS A O 1
ATOM 739 N N . GLN A 1 84 ? 1.853 5.913 -12.040 1.00 94.25 84 GLN A N 1
ATOM 740 C CA . GLN A 1 84 ? 1.663 7.207 -12.694 1.00 94.25 84 GLN A CA 1
ATOM 741 C C . GLN A 1 84 ? 2.394 8.330 -11.950 1.00 94.25 84 GLN A C 1
ATOM 743 O O . GLN A 1 84 ? 3.073 9.145 -12.573 1.00 94.25 84 GLN A O 1
ATOM 748 N N . ARG A 1 85 ? 2.288 8.370 -10.617 1.00 93.44 85 ARG A N 1
ATOM 749 C CA . ARG A 1 85 ? 2.926 9.402 -9.790 1.00 93.44 85 ARG A CA 1
ATOM 750 C C . ARG A 1 85 ? 4.450 9.318 -9.861 1.00 93.44 85 ARG A C 1
ATOM 752 O O . ARG A 1 85 ? 5.081 10.348 -10.091 1.00 93.44 85 ARG A O 1
ATOM 759 N N . LEU A 1 86 ? 5.016 8.114 -9.759 1.00 94.00 86 LEU A N 1
ATOM 760 C CA . LEU A 1 86 ? 6.455 7.869 -9.901 1.00 94.00 86 LEU A CA 1
ATOM 761 C C . LEU A 1 86 ? 6.981 8.301 -11.277 1.00 94.00 86 LEU A C 1
ATOM 763 O O . LEU A 1 86 ? 7.978 9.012 -11.354 1.00 94.00 86 LEU A O 1
ATOM 767 N N . LEU A 1 87 ? 6.288 7.933 -12.359 1.00 92.56 87 LEU A N 1
ATOM 768 C CA . LEU A 1 87 ? 6.708 8.265 -13.726 1.00 92.56 87 LEU A CA 1
ATOM 769 C C . LEU A 1 87 ? 6.508 9.746 -14.079 1.00 92.56 87 LEU A C 1
ATOM 771 O O . LEU A 1 87 ? 7.222 10.274 -14.926 1.00 92.56 87 LEU A O 1
ATOM 775 N N . SER A 1 88 ? 5.563 10.434 -13.430 1.00 88.19 88 SER A N 1
ATOM 776 C CA . SER A 1 88 ? 5.299 11.857 -13.690 1.00 88.19 88 SER A CA 1
ATOM 777 C C . SER A 1 88 ? 6.410 12.801 -13.211 1.00 88.19 88 SER A C 1
ATOM 779 O O . SER A 1 88 ? 6.400 13.970 -13.582 1.00 88.19 88 SER A O 1
ATOM 781 N N . ASN A 1 89 ? 7.342 12.319 -12.377 1.00 72.00 89 ASN A N 1
ATOM 782 C CA . ASN A 1 89 ? 8.469 13.075 -11.816 1.00 72.00 89 ASN A CA 1
ATOM 783 C C . ASN A 1 89 ? 8.090 14.405 -11.108 1.00 72.00 89 ASN A C 1
ATOM 785 O O . ASN A 1 89 ? 8.913 15.304 -10.951 1.00 72.00 89 ASN A O 1
ATOM 789 N N . ASN A 1 90 ? 6.846 14.527 -10.629 1.00 79.62 90 ASN A N 1
ATOM 790 C CA . ASN A 1 90 ? 6.315 15.712 -9.942 1.00 79.62 90 ASN A CA 1
ATOM 791 C C . ASN A 1 90 ? 6.575 15.661 -8.426 1.00 79.62 90 ASN A C 1
ATOM 793 O O . ASN A 1 90 ? 5.638 15.573 -7.628 1.00 79.62 90 ASN A O 1
ATOM 797 N N . HIS A 1 91 ? 7.850 15.671 -8.024 1.00 82.69 91 HIS A N 1
ATOM 798 C CA . HIS A 1 91 ? 8.279 15.586 -6.615 1.00 82.69 91 HIS A CA 1
ATOM 799 C C . HIS A 1 91 ? 7.761 14.342 -5.866 1.00 82.69 91 HIS A C 1
ATOM 801 O O . HIS A 1 91 ? 7.582 14.356 -4.646 1.00 82.69 91 HIS A O 1
ATOM 807 N N . PHE A 1 92 ? 7.521 13.247 -6.591 1.00 90.38 92 PHE A N 1
ATOM 808 C CA . PHE A 1 92 ? 7.059 11.984 -6.024 1.00 90.38 92 PHE A CA 1
ATOM 809 C C . PHE A 1 92 ? 8.185 10.949 -6.061 1.00 90.38 92 PHE A C 1
ATOM 811 O O . PHE A 1 92 ? 8.368 10.234 -7.041 1.00 90.38 92 PHE A O 1
ATOM 818 N N . SER A 1 93 ? 8.967 10.907 -4.983 1.00 91.69 93 SER A N 1
ATOM 819 C CA . SER A 1 93 ? 10.099 9.985 -4.853 1.00 91.69 93 SER A CA 1
ATOM 820 C C . SER A 1 93 ? 9.649 8.561 -4.518 1.00 91.69 93 SER A C 1
ATOM 822 O O . SER A 1 93 ? 8.532 8.338 -4.042 1.00 91.69 93 SER A O 1
ATOM 824 N N . TRP A 1 94 ? 10.561 7.594 -4.643 1.00 94.00 94 TRP A N 1
ATOM 825 C CA . TRP A 1 94 ? 10.331 6.240 -4.129 1.00 94.00 94 TRP A CA 1
ATOM 826 C C . TRP A 1 94 ? 10.031 6.210 -2.622 1.00 94.00 94 TRP A C 1
ATOM 828 O O . TRP A 1 94 ? 9.173 5.458 -2.166 1.00 94.00 94 TRP A O 1
ATOM 838 N N . GLY A 1 95 ? 10.690 7.071 -1.840 1.00 92.00 95 GLY A N 1
ATOM 839 C CA . GLY A 1 95 ? 10.398 7.226 -0.413 1.00 92.00 95 GLY A CA 1
ATOM 840 C C . GLY A 1 95 ? 8.969 7.677 -0.156 1.00 92.00 95 GLY A C 1
ATOM 841 O O . GLY A 1 95 ? 8.287 7.132 0.710 1.00 92.00 95 GLY A O 1
ATOM 842 N N . THR A 1 96 ? 8.489 8.621 -0.960 1.00 91.81 96 THR A N 1
ATOM 843 C CA . THR A 1 96 ? 7.098 9.070 -0.920 1.00 91.81 96 THR A CA 1
ATOM 844 C C . THR A 1 96 ? 6.157 7.919 -1.275 1.00 91.81 96 THR A C 1
ATOM 846 O O . THR A 1 96 ? 5.216 7.659 -0.529 1.00 91.81 96 THR A O 1
ATOM 849 N N . ALA A 1 97 ? 6.449 7.169 -2.343 1.00 94.62 97 ALA A N 1
ATOM 850 C CA . ALA A 1 97 ? 5.676 5.992 -2.740 1.00 94.62 97 ALA A CA 1
ATOM 851 C C . ALA A 1 97 ? 5.598 4.931 -1.631 1.00 94.62 97 ALA A C 1
ATOM 853 O O . ALA A 1 97 ? 4.529 4.370 -1.392 1.00 94.62 97 ALA A O 1
ATOM 854 N N . PHE A 1 98 ? 6.698 4.694 -0.909 1.00 94.44 98 PHE A N 1
ATOM 855 C CA . PHE A 1 98 ? 6.738 3.779 0.232 1.00 94.44 98 PHE A CA 1
ATOM 856 C C . PHE A 1 98 ? 5.799 4.221 1.353 1.00 94.44 98 PHE A C 1
ATOM 858 O O . PHE A 1 98 ? 4.981 3.431 1.827 1.00 94.44 98 PHE A O 1
ATOM 865 N N . VAL A 1 99 ? 5.861 5.495 1.744 1.00 92.88 99 VAL A N 1
ATOM 866 C CA . VAL A 1 99 ? 4.998 6.022 2.809 1.00 92.88 99 VAL A CA 1
ATOM 867 C C . VAL A 1 99 ? 3.522 5.981 2.398 1.00 92.88 99 VAL A C 1
ATOM 869 O O . VAL A 1 99 ? 2.689 5.533 3.189 1.00 92.88 99 VAL A O 1
ATOM 872 N N . TYR A 1 100 ? 3.201 6.357 1.153 1.00 95.12 100 TYR A N 1
ATOM 873 C CA . TYR A 1 100 ? 1.852 6.204 0.597 1.00 95.12 100 TYR A CA 1
ATOM 874 C C . TYR A 1 100 ? 1.405 4.742 0.633 1.00 95.12 100 TYR A C 1
ATOM 876 O O . TYR A 1 100 ? 0.301 4.458 1.082 1.00 95.12 100 TYR A O 1
ATOM 884 N N . SER A 1 101 ? 2.260 3.802 0.226 1.00 95.56 101 SER A N 1
ATOM 885 C CA . SER A 1 101 ? 1.908 2.379 0.200 1.00 95.56 101 SER A CA 1
ATOM 886 C C . SER A 1 101 ? 1.553 1.852 1.587 1.00 95.56 101 SER A C 1
ATOM 888 O O . SER A 1 101 ? 0.587 1.109 1.728 1.00 95.56 101 SER A O 1
ATOM 890 N N . VAL A 1 102 ? 2.252 2.284 2.638 1.00 93.62 102 VAL A N 1
ATOM 891 C CA . VAL A 1 102 ? 1.919 1.895 4.018 1.00 93.62 102 VAL A CA 1
ATOM 892 C C . VAL A 1 102 ? 0.598 2.519 4.488 1.00 93.62 102 VAL A C 1
ATOM 894 O O . VAL A 1 102 ? -0.231 1.820 5.076 1.00 93.62 102 VAL A O 1
ATOM 897 N N . ALA A 1 103 ? 0.400 3.819 4.253 1.00 94.69 103 ALA A N 1
ATOM 898 C CA . ALA A 1 103 ? -0.771 4.550 4.742 1.00 94.69 103 ALA A CA 1
ATOM 899 C C . ALA A 1 103 ? -2.054 4.192 3.973 1.00 94.69 103 ALA A C 1
ATOM 901 O O . ALA A 1 103 ? -3.074 3.858 4.576 1.00 94.69 103 ALA A O 1
ATOM 902 N N . ILE A 1 104 ? -1.997 4.207 2.641 1.00 96.62 104 ILE A N 1
ATOM 903 C CA . ILE A 1 104 ? -3.155 3.965 1.776 1.00 96.62 104 ILE A CA 1
ATOM 904 C C . ILE A 1 104 ? -3.574 2.496 1.809 1.00 96.62 104 ILE A C 1
ATOM 906 O O . ILE A 1 104 ? -4.768 2.224 1.872 1.00 96.62 104 ILE A O 1
ATOM 910 N N . SER A 1 105 ? -2.646 1.534 1.888 1.00 96.69 105 SER A N 1
ATOM 911 C CA . SER A 1 105 ? -3.038 0.117 2.021 1.00 96.69 105 SER A CA 1
ATOM 912 C C . SER A 1 105 ? -3.861 -0.139 3.281 1.00 96.69 105 SER A C 1
ATOM 914 O O . SER A 1 105 ? -4.786 -0.948 3.278 1.00 96.69 105 SER A O 1
ATOM 916 N N . LYS A 1 106 ? -3.548 0.569 4.372 1.00 95.75 106 LYS A N 1
ATOM 917 C CA . LYS A 1 106 ? -4.296 0.473 5.627 1.00 95.75 106 LYS A CA 1
ATOM 918 C C . LYS A 1 106 ? -5.716 1.021 5.480 1.00 95.75 106 LYS A C 1
ATOM 920 O O . LYS A 1 106 ? -6.652 0.372 5.934 1.00 95.75 106 LYS A O 1
ATOM 925 N N . PHE A 1 107 ? -5.862 2.154 4.801 1.00 96.94 107 PHE A N 1
ATOM 926 C CA . PHE A 1 107 ? -7.155 2.741 4.461 1.00 96.94 107 PHE A CA 1
ATOM 927 C C . PHE A 1 107 ? -7.995 1.841 3.550 1.00 96.94 107 PHE A C 1
ATOM 929 O O . PHE A 1 107 ? -9.135 1.523 3.878 1.00 96.94 107 PHE A O 1
ATOM 936 N N . LEU A 1 108 ? -7.418 1.371 2.441 1.00 96.69 108 LEU A N 1
ATOM 937 C CA . LEU A 1 108 ? -8.110 0.516 1.475 1.00 96.69 108 LEU A CA 1
ATOM 938 C C . LEU A 1 108 ? -8.575 -0.801 2.106 1.00 96.69 108 LEU A C 1
ATOM 940 O O . LEU A 1 108 ? -9.673 -1.269 1.813 1.00 96.69 108 LEU A O 1
ATOM 944 N N . ASN A 1 109 ? -7.771 -1.380 3.001 1.00 96.94 109 ASN A N 1
ATOM 945 C CA . ASN A 1 109 ? -8.165 -2.571 3.748 1.00 96.94 109 ASN A CA 1
ATOM 946 C C . ASN A 1 109 ? -9.289 -2.291 4.749 1.00 96.94 109 ASN A C 1
ATOM 948 O O . ASN A 1 109 ? -10.226 -3.076 4.810 1.00 96.94 109 ASN A O 1
ATOM 952 N N . ASP A 1 110 ? -9.231 -1.189 5.501 1.00 96.38 110 ASP A N 1
ATOM 953 C CA . ASP A 1 110 ? -10.295 -0.823 6.446 1.00 96.38 110 ASP A CA 1
ATOM 954 C C . ASP A 1 110 ? -11.635 -0.580 5.730 1.00 96.38 110 ASP A C 1
ATOM 956 O O . ASP A 1 110 ? -12.670 -1.099 6.153 1.00 96.38 110 ASP A O 1
ATOM 960 N N . ILE A 1 111 ? -11.615 0.127 4.593 1.00 95.12 111 ILE A N 1
ATOM 961 C CA . ILE A 1 111 ? -12.812 0.325 3.766 1.00 95.12 111 ILE A CA 1
ATOM 962 C C . ILE A 1 111 ? -13.310 -0.993 3.186 1.00 95.12 111 ILE A C 1
ATOM 964 O O . ILE A 1 111 ? -14.512 -1.250 3.241 1.00 95.12 111 ILE A O 1
ATOM 968 N N . SER A 1 112 ? -12.422 -1.827 2.640 1.00 94.69 112 SER A N 1
ATOM 969 C CA . SER A 1 112 ? -12.833 -3.098 2.040 1.00 94.69 112 SER A CA 1
ATOM 970 C C . SER A 1 112 ? -13.347 -4.098 3.070 1.00 94.69 112 SER A C 1
ATOM 972 O O . SER A 1 112 ? -14.221 -4.891 2.735 1.00 94.69 112 SER A O 1
ATOM 974 N N . ASP A 1 113 ? -12.819 -4.094 4.293 1.00 94.81 113 ASP A N 1
ATOM 975 C CA . ASP A 1 113 ? -13.297 -4.973 5.362 1.00 94.81 113 ASP A CA 1
ATOM 976 C C . ASP A 1 113 ? -14.735 -4.581 5.774 1.00 94.81 113 ASP A C 1
ATOM 978 O O . ASP A 1 113 ? -15.543 -5.452 6.096 1.00 94.81 113 ASP A O 1
ATOM 982 N N . LYS A 1 114 ? -15.086 -3.287 5.702 1.00 94.19 114 LYS A N 1
ATOM 983 C CA . LYS A 1 114 ? -16.445 -2.769 5.964 1.00 94.19 114 LYS A CA 1
ATOM 984 C C . LYS A 1 114 ? -17.377 -2.865 4.754 1.00 94.19 114 LYS A C 1
ATOM 986 O O . LYS A 1 114 ? -18.585 -2.994 4.931 1.00 94.19 114 LYS A O 1
ATOM 991 N N . ASN A 1 115 ? -16.826 -2.830 3.541 1.00 92.19 115 ASN A N 1
ATOM 992 C CA . ASN A 1 115 ? -17.573 -2.837 2.283 1.00 92.19 115 ASN A CA 1
ATOM 993 C C . ASN A 1 115 ? -16.992 -3.865 1.288 1.00 92.19 115 ASN A C 1
ATOM 995 O O . ASN A 1 115 ? -16.398 -3.486 0.276 1.00 92.19 115 ASN A O 1
ATOM 999 N N . PRO A 1 116 ? -17.153 -5.180 1.531 1.00 90.94 116 PRO A N 1
ATOM 1000 C CA . PRO A 1 116 ? -16.464 -6.208 0.742 1.00 90.94 116 PRO A CA 1
ATOM 1001 C C . PRO A 1 116 ? -16.909 -6.300 -0.721 1.00 90.94 116 PRO A C 1
ATOM 1003 O O . PRO A 1 116 ? -16.174 -6.823 -1.553 1.00 90.94 116 PRO A O 1
ATOM 1006 N N . SER A 1 117 ? -18.114 -5.819 -1.040 1.00 91.44 117 SER A N 1
ATOM 1007 C CA . SER A 1 117 ? -18.659 -5.818 -2.401 1.00 91.44 117 SER A CA 1
ATOM 1008 C C . SER A 1 117 ? -18.170 -4.648 -3.254 1.00 91.44 117 SER A C 1
ATOM 1010 O O . SER A 1 117 ? -18.491 -4.598 -4.440 1.00 91.44 117 SER A O 1
ATOM 1012 N N . TRP A 1 118 ? -17.431 -3.696 -2.679 1.00 92.88 118 TRP A N 1
ATOM 1013 C CA . TRP A 1 118 ? -16.973 -2.534 -3.425 1.00 92.88 118 TRP A CA 1
ATOM 1014 C C . TRP A 1 118 ? -15.886 -2.913 -4.424 1.00 92.88 118 TRP A C 1
ATOM 1016 O O . TRP A 1 118 ? -14.829 -3.451 -4.085 1.00 92.88 118 TRP A O 1
ATOM 1026 N N . THR A 1 119 ? -16.162 -2.564 -5.674 1.00 91.50 119 THR A N 1
ATOM 1027 C CA . THR A 1 119 ? -15.246 -2.669 -6.808 1.00 91.50 119 THR A CA 1
ATOM 1028 C C . THR A 1 119 ? -14.974 -1.294 -7.404 1.00 91.50 119 THR A C 1
ATOM 1030 O O . THR A 1 119 ? -14.687 -1.198 -8.588 1.00 91.50 119 THR A O 1
ATOM 1033 N N . ASP A 1 120 ? -15.142 -0.223 -6.625 1.00 90.69 120 ASP A N 1
ATOM 1034 C CA . ASP A 1 120 ? -14.636 1.116 -6.906 1.00 90.69 120 ASP A CA 1
ATOM 1035 C C . ASP A 1 120 ? -14.562 1.974 -5.634 1.00 90.69 120 ASP A C 1
ATOM 1037 O O . ASP A 1 120 ? -14.952 1.542 -4.551 1.00 90.69 120 ASP A O 1
ATOM 1041 N N . LEU A 1 121 ? -13.963 3.160 -5.769 1.00 88.75 121 LEU A N 1
ATOM 1042 C CA . LEU A 1 121 ? -13.788 4.137 -4.691 1.00 88.75 121 LEU A CA 1
ATOM 1043 C C . LEU A 1 121 ? -14.790 5.304 -4.798 1.00 88.75 121 LEU A C 1
ATOM 1045 O O . LEU A 1 121 ? -14.628 6.309 -4.112 1.00 88.75 121 LEU A O 1
ATOM 1049 N N . LYS A 1 122 ? -15.799 5.218 -5.679 1.00 89.31 122 LYS A N 1
ATOM 1050 C CA . LYS A 1 122 ? -16.746 6.319 -5.940 1.00 89.31 122 LYS A CA 1
ATOM 1051 C C . LYS A 1 122 ? -17.758 6.490 -4.816 1.00 89.31 122 LYS A C 1
ATOM 1053 O O . LYS A 1 122 ? -18.224 7.598 -4.582 1.00 89.31 122 LYS A O 1
ATOM 1058 N N . GLU A 1 123 ? -18.055 5.4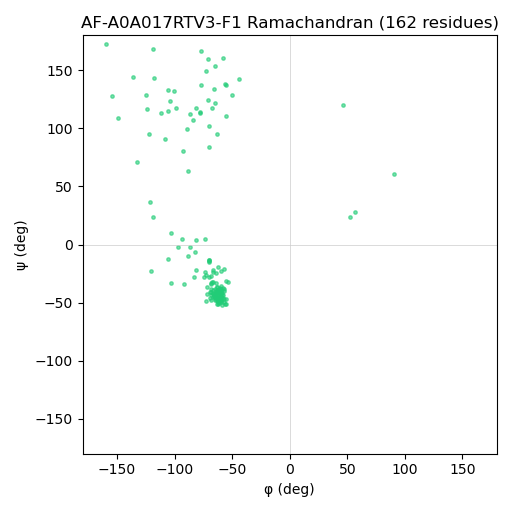02 -4.118 1.00 87.69 123 GLU A N 1
ATOM 1059 C CA . GLU A 1 123 ? -18.993 5.374 -2.997 1.00 87.69 123 GLU A CA 1
ATOM 1060 C C . GLU A 1 123 ? -18.361 5.849 -1.674 1.00 87.69 123 GLU A C 1
ATOM 1062 O O . GLU A 1 123 ? -19.021 5.822 -0.635 1.00 87.69 123 GLU A O 1
ATOM 1067 N N . ILE A 1 124 ? -17.097 6.305 -1.682 1.00 90.88 124 ILE A N 1
ATOM 1068 C CA . ILE A 1 124 ? -16.456 6.864 -0.486 1.00 90.88 124 ILE A CA 1
ATOM 1069 C C . ILE A 1 124 ? -17.175 8.143 -0.068 1.00 90.88 124 ILE A C 1
ATOM 1071 O O . ILE A 1 124 ? -17.219 9.143 -0.785 1.00 90.88 124 ILE A O 1
ATOM 1075 N N . GLN A 1 125 ? -17.670 8.121 1.160 1.00 92.31 125 GLN A N 1
ATOM 1076 C CA . GLN A 1 125 ? -18.353 9.225 1.802 1.00 92.31 125 GLN A CA 1
ATOM 1077 C C . GLN A 1 125 ? -17.600 9.684 3.053 1.00 92.31 125 GLN A C 1
ATOM 1079 O O . GLN A 1 125 ? -16.676 9.041 3.560 1.00 92.31 125 GLN A O 1
ATOM 1084 N N . ARG A 1 126 ? -18.011 10.842 3.578 1.00 92.50 126 ARG A N 1
ATOM 1085 C CA . ARG A 1 126 ? -17.396 11.460 4.760 1.00 92.50 126 ARG A CA 1
ATOM 1086 C C . ARG A 1 126 ? -17.404 10.534 5.982 1.00 92.50 126 ARG A C 1
ATOM 1088 O O . ARG A 1 126 ? -16.418 10.507 6.710 1.00 92.50 126 ARG A O 1
ATOM 1095 N N . ASN A 1 127 ? -18.475 9.768 6.177 1.00 94.19 127 ASN A N 1
ATOM 1096 C CA . ASN A 1 127 ? -18.585 8.782 7.256 1.00 94.19 127 ASN A CA 1
ATOM 1097 C C . ASN A 1 127 ? -17.497 7.697 7.170 1.00 94.19 127 ASN A C 1
ATOM 1099 O O . ASN A 1 127 ? -16.928 7.347 8.195 1.00 94.19 127 ASN A O 1
ATOM 1103 N N . ASN A 1 128 ? -17.121 7.231 5.973 1.00 93.81 128 ASN A N 1
ATOM 1104 C CA . ASN A 1 128 ? -16.039 6.254 5.824 1.00 93.81 128 ASN A CA 1
ATOM 1105 C C . ASN A 1 128 ? -14.697 6.822 6.303 1.00 93.81 128 ASN A C 1
ATOM 1107 O O . ASN A 1 128 ? -13.903 6.108 6.913 1.00 93.81 128 ASN A O 1
ATOM 1111 N N . ILE A 1 129 ? -14.452 8.114 6.063 1.00 93.19 129 ILE A N 1
ATOM 1112 C CA . ILE A 1 129 ? -13.248 8.794 6.552 1.00 93.19 129 ILE A CA 1
ATOM 1113 C C . ILE A 1 129 ? -13.290 8.940 8.078 1.00 93.19 129 ILE A C 1
ATOM 1115 O O . ILE A 1 129 ? -12.276 8.714 8.734 1.00 93.19 129 ILE A O 1
ATOM 1119 N N . GLU A 1 130 ? -14.444 9.274 8.660 1.00 94.56 130 GLU A N 1
ATOM 1120 C CA . GLU A 1 130 ? -14.613 9.339 10.121 1.00 94.56 130 GLU A CA 1
ATOM 1121 C C . GLU A 1 130 ? -14.389 7.974 10.782 1.00 94.56 130 GLU A C 1
ATOM 1123 O O . GLU A 1 130 ? -13.616 7.870 11.738 1.00 94.56 130 GLU A O 1
ATOM 1128 N N . ASP A 1 131 ? -14.970 6.915 10.220 1.00 95.25 131 ASP A N 1
ATOM 1129 C CA . ASP A 1 131 ? -14.770 5.541 10.681 1.00 95.25 131 ASP A CA 1
ATOM 1130 C C . ASP A 1 131 ? -13.302 5.120 10.581 1.00 95.25 131 ASP A C 1
ATOM 1132 O O . ASP A 1 131 ? -12.785 4.427 11.463 1.00 95.25 131 ASP A O 1
ATOM 1136 N N . TYR A 1 132 ? -12.608 5.555 9.528 1.00 96.50 132 TYR A N 1
ATOM 1137 C CA . TYR A 1 132 ? -11.178 5.318 9.384 1.00 96.50 132 TYR A CA 1
ATOM 1138 C C . TYR A 1 132 ? -10.361 6.065 10.448 1.00 96.50 132 TYR A C 1
ATOM 1140 O O . TYR A 1 132 ? -9.422 5.502 11.013 1.00 96.50 132 TYR A O 1
ATOM 1148 N N . MET A 1 133 ? -10.724 7.306 10.796 1.00 95.12 133 MET A N 1
ATOM 1149 C CA . MET A 1 133 ? -10.069 8.038 11.891 1.00 95.12 133 MET A CA 1
ATOM 1150 C C . MET A 1 133 ? -10.248 7.327 13.239 1.00 95.12 133 MET A C 1
ATOM 1152 O O . MET A 1 133 ? -9.294 7.245 14.020 1.00 95.12 133 MET A O 1
ATOM 1156 N N . ILE A 1 134 ? -11.439 6.776 13.500 1.00 95.50 134 ILE A N 1
ATOM 1157 C CA . ILE A 1 134 ? -11.707 5.958 14.692 1.00 95.50 134 ILE A CA 1
ATOM 1158 C C . ILE A 1 134 ? -10.821 4.711 14.675 1.00 95.50 134 ILE A C 1
ATOM 1160 O O . ILE A 1 134 ? -10.112 4.450 15.650 1.00 95.50 134 ILE A O 1
ATOM 1164 N N . PHE A 1 135 ? -10.785 3.990 13.550 1.00 96.56 135 PHE A N 1
ATOM 1165 C CA . PHE A 1 135 ? -9.923 2.823 13.372 1.00 96.56 135 PHE A CA 1
ATOM 1166 C C . PHE A 1 135 ? -8.445 3.149 13.639 1.00 96.56 135 PHE A C 1
ATOM 1168 O O . PHE A 1 135 ? -7.788 2.429 14.393 1.00 96.56 135 PHE A O 1
ATOM 1175 N N . LEU A 1 136 ? -7.917 4.249 13.087 1.00 96.19 136 LEU A N 1
ATOM 1176 C CA . LEU A 1 136 ? -6.532 4.676 13.308 1.00 96.19 136 LEU A CA 1
ATOM 1177 C C . LEU A 1 136 ? -6.246 4.948 14.787 1.00 96.19 136 LEU A C 1
ATOM 1179 O O . LEU A 1 136 ? -5.192 4.555 15.291 1.00 96.19 136 LEU A O 1
ATOM 1183 N N . ASN A 1 137 ? -7.182 5.589 15.488 1.00 94.81 137 ASN A N 1
ATOM 1184 C CA . ASN A 1 137 ? -7.058 5.878 16.912 1.00 94.81 137 ASN A CA 1
ATOM 1185 C C . ASN A 1 137 ? -7.025 4.583 17.744 1.00 94.81 137 ASN A C 1
ATOM 1187 O O . ASN A 1 137 ? -6.117 4.387 18.557 1.00 94.81 137 ASN A O 1
ATOM 1191 N N . THR A 1 138 ? -7.945 3.652 17.482 1.00 94.81 138 THR A N 1
ATOM 1192 C CA . THR A 1 138 ? -7.971 2.339 18.143 1.00 94.81 138 THR A CA 1
ATOM 1193 C C . THR A 1 138 ? -6.715 1.524 17.838 1.00 94.81 138 THR A C 1
ATOM 1195 O O . THR A 1 138 ? -6.114 0.942 18.742 1.00 94.81 138 THR A O 1
ATOM 1198 N N . TYR A 1 139 ? -6.276 1.512 16.577 1.00 94.62 139 TYR A N 1
ATOM 1199 C CA . TYR A 1 139 ? -5.062 0.823 16.150 1.00 94.62 139 TYR A CA 1
ATOM 1200 C C . TYR A 1 139 ? -3.835 1.372 16.883 1.00 94.62 139 TYR A C 1
ATOM 1202 O O . TYR A 1 139 ? -3.050 0.601 17.436 1.00 94.62 139 TYR A O 1
ATOM 1210 N N . ALA A 1 140 ? -3.674 2.696 16.916 1.00 94.06 140 ALA A N 1
ATOM 1211 C CA . ALA A 1 140 ? -2.497 3.344 17.482 1.00 94.06 140 ALA A CA 1
ATOM 1212 C C . ALA A 1 140 ? -2.378 3.188 19.003 1.00 94.06 140 ALA A C 1
ATOM 1214 O O . ALA A 1 140 ? -1.264 3.098 19.511 1.00 94.06 140 ALA A O 1
ATOM 1215 N N . ASN A 1 141 ? -3.506 3.119 19.715 1.00 92.44 141 ASN A N 1
ATOM 1216 C CA . ASN A 1 141 ? -3.539 2.918 21.166 1.00 92.44 141 ASN A CA 1
ATOM 1217 C C . ASN A 1 141 ? -3.506 1.438 21.584 1.00 92.44 141 ASN A C 1
ATOM 1219 O O . ASN A 1 141 ? -3.477 1.131 22.776 1.00 92.44 141 ASN A O 1
ATOM 1223 N N . SER A 1 142 ? -3.503 0.500 20.632 1.00 93.75 142 SER A N 1
ATOM 1224 C CA . SER A 1 142 ? -3.378 -0.922 20.947 1.00 93.75 142 SER A CA 1
ATOM 1225 C C . SER A 1 142 ? -1.996 -1.230 21.547 1.00 93.75 142 SER A C 1
ATOM 1227 O O . SER A 1 142 ? -0.990 -0.871 20.934 1.00 93.75 142 SER A O 1
ATOM 1229 N N . PRO A 1 143 ? -1.897 -2.003 22.650 1.00 88.88 143 PRO A N 1
ATOM 1230 C CA . PRO A 1 143 ? -0.613 -2.395 23.247 1.00 88.88 143 PRO A CA 1
ATOM 1231 C C . PRO A 1 143 ? 0.337 -3.132 22.290 1.00 88.88 143 PRO A C 1
ATOM 1233 O O . PRO A 1 143 ? 1.544 -3.190 22.521 1.00 88.88 143 PRO A O 1
ATOM 1236 N N . LYS A 1 144 ? -0.203 -3.715 21.211 1.00 91.81 144 LYS A N 1
ATOM 1237 C CA . LYS A 1 144 ? 0.567 -4.414 20.173 1.00 91.81 144 LYS A CA 1
ATOM 1238 C C . LYS A 1 144 ? 1.347 -3.454 19.268 1.00 91.81 144 LYS A C 1
ATOM 1240 O O . LYS A 1 144 ? 2.344 -3.857 18.676 1.00 91.81 144 LYS A O 1
ATOM 1245 N N . ASN A 1 145 ? 0.911 -2.200 19.161 1.00 88.81 145 ASN A N 1
ATOM 1246 C CA . ASN A 1 145 ? 1.468 -1.215 18.246 1.00 88.81 145 ASN A CA 1
ATOM 1247 C C . ASN A 1 145 ? 2.312 -0.198 19.018 1.00 88.81 145 ASN A C 1
ATOM 1249 O O . ASN A 1 145 ? 1.810 0.583 19.817 1.00 88.81 145 ASN A O 1
ATOM 1253 N N . LYS A 1 146 ? 3.621 -0.181 18.757 1.00 89.19 146 LYS A N 1
ATOM 1254 C CA . LYS A 1 146 ? 4.546 0.775 19.381 1.00 89.19 146 LYS A CA 1
ATOM 1255 C C . LYS A 1 146 ? 4.698 2.013 18.499 1.00 89.19 146 LYS A C 1
ATOM 1257 O O . LYS A 1 146 ? 5.660 2.125 17.743 1.00 89.19 146 LYS A O 1
ATOM 1262 N N . ILE A 1 147 ? 3.734 2.930 18.577 1.00 90.06 147 ILE A N 1
ATOM 1263 C CA . ILE A 1 147 ? 3.758 4.196 17.829 1.00 90.06 147 ILE A CA 1
ATOM 1264 C C . ILE A 1 147 ? 4.260 5.314 18.744 1.00 90.06 147 ILE A C 1
ATOM 1266 O O . ILE A 1 147 ? 3.634 5.630 19.749 1.00 90.06 147 ILE A O 1
ATOM 1270 N N . LYS A 1 148 ? 5.403 5.922 18.395 1.00 87.88 148 LYS A N 1
ATOM 1271 C CA . LYS A 1 148 ? 6.066 6.934 19.237 1.00 87.88 148 LYS A CA 1
ATOM 1272 C C . LYS A 1 148 ? 5.275 8.242 19.338 1.00 87.88 148 LYS A C 1
ATOM 1274 O O . LYS A 1 148 ? 5.114 8.767 20.432 1.00 87.88 148 LYS A O 1
ATOM 1279 N N . ASN A 1 149 ? 4.807 8.769 18.206 1.00 92.88 149 ASN A N 1
ATOM 1280 C CA . ASN A 1 149 ? 3.961 9.961 18.162 1.00 92.88 149 ASN A CA 1
ATOM 1281 C C . ASN A 1 149 ? 2.641 9.628 17.463 1.00 92.88 149 ASN A C 1
ATOM 1283 O O . ASN A 1 149 ? 2.556 9.636 16.236 1.00 92.88 149 ASN A O 1
ATOM 1287 N N . ILE A 1 150 ? 1.625 9.299 18.263 1.00 93.25 150 ILE A N 1
ATOM 1288 C CA . ILE A 1 150 ? 0.312 8.869 17.769 1.00 93.25 150 ILE A CA 1
ATOM 1289 C C . ILE A 1 150 ? -0.378 9.987 16.981 1.00 93.25 150 ILE A C 1
ATOM 1291 O O . ILE A 1 150 ? -0.934 9.715 15.922 1.00 93.25 150 ILE A O 1
ATOM 1295 N N . LYS A 1 151 ? -0.319 11.240 17.455 1.00 93.56 151 LYS A N 1
ATOM 1296 C CA . LYS A 1 151 ? -0.996 12.369 16.796 1.00 93.56 151 LYS A CA 1
ATOM 1297 C C . LYS A 1 151 ? -0.435 12.617 15.401 1.00 93.56 151 LYS A C 1
ATOM 1299 O O . LYS A 1 151 ? -1.201 12.633 14.442 1.00 93.56 151 LYS A O 1
ATOM 1304 N N . ASP A 1 152 ? 0.888 12.726 15.288 1.00 93.69 152 ASP A N 1
ATOM 1305 C CA . ASP A 1 152 ? 1.552 12.930 13.996 1.00 93.69 152 ASP A CA 1
ATOM 1306 C C . ASP A 1 152 ? 1.318 11.741 13.065 1.00 93.69 152 ASP A C 1
ATOM 1308 O O . ASP A 1 152 ? 1.092 11.912 11.870 1.00 93.69 152 ASP A O 1
ATOM 1312 N N . TRP A 1 153 ? 1.340 10.520 13.605 1.00 94.44 153 TRP A N 1
ATOM 1313 C CA . TRP A 1 153 ? 1.090 9.321 12.816 1.00 94.44 153 TRP A CA 1
ATOM 1314 C C . TRP A 1 153 ? -0.332 9.297 12.240 1.00 94.44 153 TRP A C 1
ATOM 1316 O O . TRP A 1 153 ? -0.492 9.039 11.047 1.00 94.44 153 TRP A O 1
ATOM 1326 N N . ILE A 1 154 ? -1.353 9.607 13.047 1.00 94.81 154 ILE A N 1
ATOM 1327 C CA . ILE A 1 154 ? -2.747 9.704 12.585 1.00 94.81 154 ILE A CA 1
ATOM 1328 C C . ILE A 1 154 ? -2.881 10.817 11.540 1.00 94.81 154 ILE A C 1
ATOM 1330 O O . ILE A 1 154 ? -3.424 10.574 10.464 1.00 94.81 154 ILE A O 1
ATOM 1334 N N . LEU A 1 155 ? -2.341 12.008 11.825 1.00 94.44 155 LEU A N 1
ATOM 1335 C CA . LEU A 1 155 ? -2.401 13.154 10.918 1.00 94.44 155 LEU A CA 1
ATOM 1336 C C . LEU A 1 155 ? -1.781 12.827 9.556 1.00 94.44 155 LEU A C 1
ATOM 1338 O O . LEU A 1 155 ? -2.408 13.065 8.530 1.00 94.44 155 LEU A O 1
ATOM 1342 N N . ASN A 1 156 ? -0.595 12.217 9.540 1.00 93.75 156 ASN A N 1
ATOM 1343 C CA . ASN A 1 156 ? 0.068 11.823 8.301 1.00 93.75 156 ASN A CA 1
ATOM 1344 C C . ASN A 1 156 ? -0.770 10.817 7.501 1.00 93.75 156 ASN A C 1
ATOM 1346 O O . ASN A 1 156 ? -0.928 10.993 6.298 1.00 93.75 156 ASN A O 1
ATOM 1350 N N . ASN A 1 157 ? -1.360 9.804 8.149 1.00 95.75 157 ASN A N 1
ATOM 1351 C CA . ASN A 1 157 ? -2.244 8.858 7.454 1.00 95.75 157 ASN A CA 1
ATOM 1352 C C . ASN A 1 157 ? -3.440 9.571 6.806 1.00 95.75 157 ASN A C 1
ATOM 1354 O O . ASN A 1 157 ? -3.762 9.281 5.658 1.00 95.75 157 ASN A O 1
ATOM 1358 N N . ILE A 1 158 ? -4.064 10.520 7.511 1.00 94.56 158 ILE A N 1
ATOM 1359 C CA . ILE A 1 158 ? -5.188 11.304 6.979 1.00 94.56 158 ILE A CA 1
ATOM 1360 C C . ILE A 1 158 ? -4.736 12.177 5.803 1.00 94.56 158 ILE A C 1
ATOM 1362 O O . ILE A 1 158 ? -5.402 12.183 4.773 1.00 94.56 158 ILE A O 1
ATOM 1366 N N . ILE A 1 159 ? -3.596 12.865 5.919 1.00 94.50 159 ILE A N 1
ATOM 1367 C CA . ILE A 1 159 ? -3.041 13.702 4.843 1.00 94.50 159 ILE A CA 1
ATOM 1368 C C . ILE A 1 159 ? -2.773 12.867 3.588 1.00 94.50 159 ILE A C 1
ATOM 1370 O O . ILE A 1 159 ? -3.065 13.319 2.483 1.00 94.50 159 ILE A O 1
ATOM 1374 N N . PHE A 1 160 ? -2.233 11.653 3.723 1.00 94.00 160 PHE A N 1
ATOM 1375 C CA . PHE A 1 160 ? -2.013 10.790 2.562 1.00 94.00 160 PHE A CA 1
ATOM 1376 C C . PHE A 1 160 ? -3.325 10.356 1.920 1.00 94.00 160 PHE A C 1
ATOM 1378 O O . PHE A 1 160 ? -3.439 10.444 0.704 1.00 94.00 160 PHE A O 1
ATOM 1385 N N . VAL A 1 161 ? -4.322 9.964 2.719 1.00 93.69 161 VAL A N 1
ATOM 1386 C CA . VAL A 1 161 ? -5.652 9.593 2.206 1.00 93.69 161 VAL A CA 1
ATOM 1387 C C . VAL A 1 161 ? -6.350 10.769 1.521 1.00 93.69 161 VAL A C 1
ATOM 1389 O O . VAL A 1 161 ? -7.011 10.566 0.517 1.00 93.69 161 VAL A O 1
ATOM 1392 N N . GLN A 1 162 ? -6.187 11.998 2.014 1.00 91.00 162 GLN A N 1
ATOM 1393 C CA . GLN A 1 162 ? -6.772 13.194 1.395 1.00 91.00 162 GLN A CA 1
ATOM 1394 C C . GLN A 1 162 ? -6.123 13.580 0.058 1.00 91.00 162 GLN A C 1
ATOM 1396 O O . GLN A 1 162 ? -6.767 14.227 -0.760 1.00 91.00 162 GLN A O 1
ATOM 1401 N N . ASN A 1 163 ? -4.847 13.238 -0.135 1.00 88.44 163 ASN A N 1
ATOM 1402 C CA . ASN A 1 163 ? -4.086 13.554 -1.350 1.00 88.44 163 ASN A CA 1
ATOM 1403 C C . ASN A 1 163 ? -4.048 12.392 -2.363 1.00 88.44 163 ASN A C 1
ATOM 1405 O O . ASN A 1 163 ? -3.417 12.521 -3.420 1.00 88.44 163 ASN A O 1
ATOM 1409 N N . PHE A 1 164 ? -4.655 11.258 -2.011 1.00 85.62 164 PHE A N 1
ATOM 1410 C CA . PHE A 1 164 ? -4.860 10.099 -2.873 1.00 85.62 164 PHE A CA 1
ATOM 1411 C C . PHE A 1 164 ? -6.148 10.281 -3.677 1.00 85.62 164 PHE A C 1
ATOM 1413 O O . PHE A 1 164 ? -6.059 10.129 -4.917 1.00 85.62 164 PHE A O 1
#

Secondary structure (DSSP, 8-state):
------------HHHHHHHHHHHHHHHHHH----GGGSSEEEHHHHTTTS-----TTSSS-SEEE-TT---HHHHHHHHHHHHHHHHTTSS--HHHHHHHHHHHHHHHHHHHHH-TT--SSTT--HHHHHHHHHHHHHHHTSTT---S-HHHHHHHHHHHHHH-

Mean predicted aligned error: 9.45 Å

Nearest PDB structures (foldseek):
  8qsz-assembly1_A  TM=1.889E-01  e=6.729E+00  Schizosaccharomyces pombe

Foldseek 3Di:
DDDDDPDPPPPDPVNVVVCVVVVVVVCVVPVDPQQLVDQKHFQVSVVVPADADDDPPDPQDRIQGLVLQPDPLLSNVLSVVLVCQRRVPPPCHPSNSNLLSVLVSLLNNQVCVVPVPDNDDPPDDPVSLVVVLVVLLVVCPDPVHDDPDSVVVSVSSSVSVVVD

Radius of gyration: 23.86 Å; Cα contacts (8 Å, |Δi|>4): 116; chains: 1; bounding box: 41×78×64 Å

pLDDT: mean 87.48, std 12.47, range [40.81, 97.5]